Protein AF-A0A838KB12-F1 (afdb_monomer)

Sequence (122 aa):
VPTGEAAPARRLAVAGVALDLAAEHQLEHRLGMLAEPYQQDRPGRFLRAARVLNLAGALGAVVGGRSRAVSALSGTALLGASLLTRFAVFQAGLASAKDPKYTVVPQRERLNARGEPAAPAA

Foldseek 3Di:
DQLVPCVVVLVVLLVVLVVLVVVLVCLVPPCVVLCVLCCDDQNVVLQVQLNVLSVQLSVLSVVVSNPPVSPVSSVVSNVSSVVSNVVSVVRSVVVLVVDCCNPPVVVVVVCVVVVNPPDDDD

Radius of gyration: 20.04 Å; Cα contacts (8 Å, |Δi|>4): 105; chains: 1; bounding box: 48×22×59 Å

Secondary structure (DSSP, 8-state):
--TTT-HHHHHHHHHHHHHHHHHHHHHHHHSGGGGHHHHSHHHHHHHHHHHHHHHHHHHHHHHTTT-HHHHHHHHHHHHHHHHHHHHHHHHHHHHHHH-THHHHHHHHHHHHHTT-PPPPP-

Structure (mmCIF, N/CA/C/O backbone):
data_AF-A0A838KB12-F1
#
_entry.id   AF-A0A838KB12-F1
#
loop_
_atom_site.group_PDB
_atom_site.id
_atom_site.type_symbol
_atom_site.label_atom_id
_atom_site.label_alt_id
_atom_site.label_comp_id
_atom_site.label_asym_id
_atom_site.label_entity_id
_atom_site.label_seq_id
_atom_site.pdbx_PDB_ins_code
_atom_site.Cartn_x
_atom_site.Cartn_y
_atom_site.Cartn_z
_atom_site.occupancy
_atom_site.B_iso_or_equiv
_atom_site.auth_seq_id
_atom_site.auth_comp_id
_atom_site.auth_asym_id
_atom_site.auth_atom_id
_atom_site.pdbx_PDB_model_num
ATOM 1 N N . VAL A 1 1 ? -9.280 5.256 22.508 1.00 62.75 1 VAL A N 1
ATOM 2 C CA . VAL A 1 1 ? -10.610 5.849 22.252 1.00 62.75 1 VAL A CA 1
ATOM 3 C C . VAL A 1 1 ? -11.662 4.941 22.865 1.00 62.75 1 VAL A C 1
ATOM 5 O O . VAL A 1 1 ? -11.512 3.725 22.722 1.00 62.75 1 VAL A O 1
ATOM 8 N N . PRO A 1 2 ? -12.663 5.479 23.576 1.00 76.81 2 PRO A N 1
ATOM 9 C CA . PRO A 1 2 ? -13.843 4.714 23.967 1.00 76.81 2 PRO A CA 1
ATOM 10 C C . PRO A 1 2 ? -14.461 4.025 22.741 1.00 76.81 2 PRO A C 1
ATOM 12 O O . PRO A 1 2 ? -14.551 4.607 21.663 1.00 76.81 2 PRO A O 1
ATOM 15 N N . THR A 1 3 ? -14.868 2.765 22.870 1.00 75.69 3 THR A N 1
ATOM 16 C CA . THR A 1 3 ? -15.343 1.941 21.740 1.00 75.69 3 THR A CA 1
ATOM 17 C C . THR A 1 3 ? -16.559 2.538 21.015 1.00 75.69 3 THR A C 1
ATOM 19 O O . THR A 1 3 ? -16.678 2.404 19.790 1.00 75.69 3 THR A O 1
ATOM 22 N N . GLY A 1 4 ? -17.411 3.258 21.754 1.00 77.69 4 GLY A N 1
ATOM 23 C CA . GLY A 1 4 ? -18.572 3.985 21.228 1.00 77.69 4 GLY A CA 1
ATOM 24 C C . GLY A 1 4 ? -18.219 5.173 20.326 1.00 77.69 4 GLY A C 1
ATOM 25 O O . GLY A 1 4 ? -18.925 5.427 19.356 1.00 77.69 4 GLY A O 1
ATOM 26 N N . GLU A 1 5 ? -17.086 5.835 20.561 1.00 84.94 5 GLU A N 1
ATOM 27 C CA . GLU A 1 5 ? -16.652 7.023 19.807 1.00 84.94 5 GLU A CA 1
ATOM 28 C C . GLU A 1 5 ? -15.739 6.682 18.619 1.00 84.94 5 GLU A C 1
ATOM 30 O O . GLU A 1 5 ? -15.434 7.530 17.787 1.00 84.94 5 GLU A O 1
ATOM 35 N N . ALA A 1 6 ? -15.315 5.423 18.480 1.00 86.38 6 ALA A N 1
ATOM 36 C CA . ALA A 1 6 ? -14.372 5.003 17.442 1.00 86.38 6 ALA A CA 1
ATOM 37 C C . ALA A 1 6 ? -14.992 4.857 16.031 1.00 86.38 6 ALA A C 1
ATOM 39 O O . ALA A 1 6 ? -14.316 4.409 15.104 1.00 86.38 6 ALA A O 1
ATOM 40 N N . ALA A 1 7 ? -16.266 5.218 15.833 1.00 88.94 7 ALA A N 1
ATOM 41 C CA . ALA A 1 7 ? -16.947 5.076 14.543 1.00 88.94 7 ALA A CA 1
ATOM 42 C C . ALA A 1 7 ? -16.264 5.830 13.379 1.00 88.94 7 ALA A C 1
ATOM 44 O O . ALA A 1 7 ? -16.101 5.215 12.321 1.00 88.94 7 ALA A O 1
ATOM 45 N N . PRO A 1 8 ? -15.806 7.091 13.532 1.00 92.00 8 PRO A N 1
ATOM 46 C CA . PRO A 1 8 ? -15.082 7.790 12.469 1.00 92.00 8 PRO A CA 1
ATOM 47 C C . PRO A 1 8 ? -13.763 7.098 12.110 1.00 92.00 8 PRO A C 1
ATOM 49 O O . PRO A 1 8 ? -13.465 6.918 10.933 1.00 92.00 8 PRO A O 1
ATOM 52 N N . ALA A 1 9 ? -13.019 6.623 13.114 1.00 90.56 9 ALA A N 1
ATOM 53 C CA . ALA A 1 9 ? -11.766 5.901 12.902 1.00 90.56 9 ALA A CA 1
ATOM 54 C C . ALA A 1 9 ? -11.980 4.592 12.123 1.00 90.56 9 ALA A C 1
ATOM 56 O O . ALA A 1 9 ? -11.215 4.290 11.213 1.00 90.56 9 ALA A O 1
ATOM 57 N N . ARG A 1 10 ? -13.057 3.846 12.414 1.00 91.50 10 ARG A N 1
ATOM 58 C CA . ARG A 1 10 ? -13.418 2.634 11.655 1.00 91.50 10 ARG A CA 1
ATOM 59 C C . ARG A 1 10 ? -13.742 2.940 10.193 1.00 91.50 10 ARG A C 1
ATOM 61 O O . ARG A 1 10 ? -13.292 2.222 9.308 1.00 91.50 10 ARG A O 1
ATOM 68 N N . ARG A 1 11 ? -14.501 4.011 9.933 1.00 94.12 11 ARG A N 1
ATOM 69 C CA . ARG A 1 11 ? -14.827 4.439 8.560 1.00 94.12 11 ARG A CA 1
ATOM 70 C C . ARG A 1 11 ? -13.573 4.842 7.791 1.00 94.12 11 ARG A C 1
ATOM 72 O O . ARG A 1 11 ? -13.409 4.415 6.655 1.00 94.12 11 ARG A O 1
ATOM 79 N N . LEU A 1 12 ? -12.681 5.604 8.425 1.00 94.69 12 LEU A N 1
ATOM 80 C CA . LEU A 1 12 ? -11.397 5.986 7.837 1.00 94.69 12 LEU A CA 1
ATOM 81 C C . LEU A 1 12 ? -10.512 4.773 7.551 1.00 94.69 12 LEU A C 1
ATOM 83 O O . LEU A 1 12 ? -9.909 4.718 6.487 1.00 94.69 12 LEU A O 1
ATOM 87 N N . ALA A 1 13 ? -10.470 3.787 8.450 1.00 94.50 13 ALA A N 1
ATOM 88 C CA . ALA A 1 13 ? -9.731 2.549 8.222 1.00 94.50 13 ALA A CA 1
ATOM 89 C C . ALA A 1 13 ? -10.238 1.802 6.978 1.00 94.50 13 ALA A C 1
ATOM 91 O O . ALA A 1 13 ? -9.445 1.433 6.117 1.00 94.50 13 ALA A O 1
ATOM 92 N N . VAL A 1 14 ? -11.557 1.629 6.846 1.00 96.12 14 VAL A N 1
ATOM 93 C CA . VAL A 1 14 ? -12.158 0.968 5.675 1.00 96.12 14 VAL A CA 1
ATOM 94 C C . VAL A 1 14 ? -11.907 1.769 4.395 1.00 96.12 14 VAL A C 1
ATOM 96 O O . VAL A 1 14 ? -11.516 1.190 3.385 1.00 96.12 14 VAL A O 1
ATOM 99 N N . ALA A 1 15 ? -12.084 3.093 4.436 1.00 97.69 15 ALA A N 1
ATOM 100 C CA . ALA A 1 15 ? -11.820 3.962 3.291 1.00 97.69 15 ALA A CA 1
ATOM 1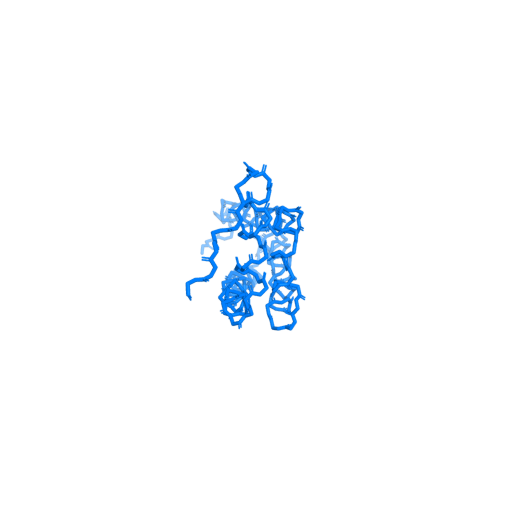01 C C . ALA A 1 15 ? -10.343 3.918 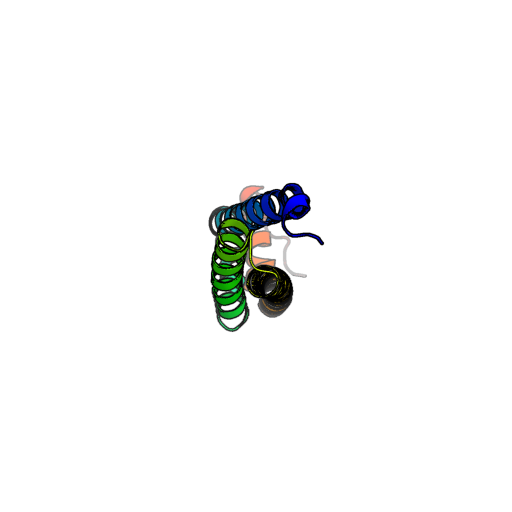2.865 1.00 97.69 15 ALA A C 1
ATOM 103 O O . ALA A 1 15 ? -10.054 3.804 1.679 1.00 97.69 15 ALA A O 1
ATOM 104 N N . GLY A 1 16 ? -9.414 3.949 3.823 1.00 96.38 16 GLY A N 1
ATOM 105 C CA . GLY A 1 16 ? -7.979 3.837 3.566 1.00 96.38 16 GLY A CA 1
ATOM 106 C C . GLY A 1 16 ? -7.608 2.508 2.913 1.00 96.38 16 GLY A C 1
ATOM 107 O O . GLY A 1 16 ? -6.904 2.497 1.911 1.00 96.38 16 GLY A O 1
ATOM 108 N N . VAL A 1 17 ? -8.155 1.392 3.404 1.00 97.56 17 VAL A N 1
ATOM 109 C CA . VAL A 1 17 ? -7.925 0.075 2.789 1.00 97.56 17 VAL A CA 1
ATOM 110 C C . VAL A 1 17 ? -8.510 -0.002 1.380 1.00 97.56 17 VAL A C 1
ATOM 112 O O . VAL A 1 17 ? -7.869 -0.552 0.487 1.00 97.56 17 VAL A O 1
ATOM 115 N N . ALA A 1 18 ? -9.690 0.577 1.144 1.00 97.81 18 ALA A N 1
ATOM 116 C CA . ALA A 1 18 ? -10.254 0.658 -0.202 1.00 97.81 18 ALA A CA 1
ATOM 117 C C . ALA A 1 18 ? -9.353 1.466 -1.153 1.00 97.81 18 ALA A C 1
ATOM 119 O O . ALA A 1 18 ? -9.146 1.051 -2.293 1.00 97.81 18 ALA A O 1
ATOM 120 N N . LEU A 1 19 ? -8.783 2.581 -0.681 1.00 97.25 19 LEU A N 1
ATOM 121 C CA . LEU A 1 19 ? -7.828 3.385 -1.448 1.00 97.25 19 LEU A CA 1
ATOM 122 C C . LEU A 1 19 ? -6.541 2.614 -1.753 1.00 97.25 19 LEU A C 1
ATOM 124 O O . LEU A 1 19 ? -6.088 2.648 -2.894 1.00 97.25 19 LEU A O 1
ATOM 128 N N . ASP A 1 20 ? -5.987 1.889 -0.781 1.00 95.44 20 ASP A N 1
ATOM 129 C CA . ASP A 1 20 ? -4.780 1.080 -0.985 1.00 95.44 20 ASP A CA 1
ATOM 130 C C . ASP A 1 20 ? -5.005 -0.011 -2.045 1.00 95.44 20 ASP A C 1
ATOM 132 O O . ASP A 1 20 ? -4.187 -0.170 -2.950 1.00 95.44 20 ASP A O 1
ATOM 136 N N . LEU A 1 21 ? -6.137 -0.723 -1.991 1.00 94.75 21 LEU A N 1
ATOM 137 C CA . LEU A 1 21 ? -6.476 -1.754 -2.981 1.00 94.75 21 LEU A CA 1
ATOM 138 C C . LEU A 1 21 ? -6.713 -1.159 -4.375 1.00 94.75 21 LEU A C 1
ATOM 140 O O . LEU A 1 21 ? -6.279 -1.733 -5.374 1.00 94.75 21 LEU A O 1
ATOM 144 N N . ALA A 1 22 ? -7.378 -0.003 -4.452 1.00 96.12 22 ALA A N 1
ATOM 145 C CA . ALA A 1 22 ? -7.586 0.700 -5.714 1.00 96.12 22 ALA A CA 1
ATOM 146 C C . ALA A 1 22 ? -6.258 1.179 -6.320 1.00 96.12 22 ALA A C 1
ATOM 148 O O . ALA A 1 22 ? -6.050 1.043 -7.526 1.00 96.12 22 ALA A O 1
ATOM 149 N N . ALA A 1 23 ? -5.347 1.697 -5.492 1.00 93.25 23 ALA A N 1
ATOM 150 C CA . ALA A 1 23 ? -4.018 2.121 -5.918 1.00 93.25 23 ALA A CA 1
ATOM 151 C C . ALA A 1 23 ? -3.178 0.936 -6.414 1.00 93.25 23 ALA A C 1
ATOM 153 O O . ALA A 1 23 ? -2.548 1.035 -7.464 1.00 93.25 23 ALA A O 1
ATOM 154 N N . GLU A 1 24 ? -3.206 -0.198 -5.710 1.00 90.56 24 GLU A N 1
ATOM 155 C CA . GLU A 1 24 ? -2.494 -1.413 -6.116 1.00 90.56 24 GLU A CA 1
ATOM 156 C C . GLU A 1 24 ? -3.028 -1.956 -7.451 1.00 90.56 24 GLU A C 1
ATOM 158 O O . GLU A 1 24 ? -2.254 -2.225 -8.368 1.00 90.56 24 GLU A O 1
ATOM 163 N N . HIS A 1 25 ? -4.353 -2.013 -7.612 1.00 90.75 25 HIS A N 1
ATOM 164 C CA . HIS A 1 25 ? -4.981 -2.414 -8.871 1.00 90.75 25 HIS A CA 1
ATOM 165 C C . HIS A 1 25 ? -4.618 -1.464 -10.023 1.00 90.75 25 HIS A C 1
ATOM 167 O O . HIS A 1 25 ? -4.275 -1.904 -11.121 1.00 90.75 25 HIS A O 1
ATOM 173 N N . GLN A 1 26 ? -4.650 -0.151 -9.780 1.00 91.81 26 GLN A N 1
ATOM 174 C CA . GLN A 1 26 ? -4.263 0.841 -10.779 1.00 91.81 26 GLN A CA 1
ATOM 175 C C . GLN A 1 26 ? -2.785 0.701 -11.169 1.00 91.81 26 GLN A C 1
ATOM 177 O O . GLN A 1 26 ? -2.454 0.838 -12.347 1.00 91.81 26 GLN A O 1
ATOM 182 N N . LEU A 1 27 ? -1.912 0.413 -10.202 1.00 88.88 27 LEU A N 1
ATOM 183 C CA . LEU A 1 27 ? -0.485 0.197 -10.419 1.00 88.88 27 LEU A CA 1
ATOM 184 C C . LEU A 1 27 ? -0.241 -1.015 -11.327 1.00 88.88 27 LEU A C 1
ATOM 186 O O . LEU A 1 27 ? 0.495 -0.893 -12.306 1.00 88.88 27 LEU A O 1
ATOM 190 N N . GLU A 1 28 ? -0.914 -2.139 -11.062 1.00 85.56 28 GLU A N 1
ATOM 191 C CA . GLU A 1 28 ? -0.839 -3.356 -11.886 1.00 85.56 28 GLU A CA 1
ATOM 192 C C . GLU A 1 28 ? -1.269 -3.103 -13.345 1.00 85.56 28 GLU A C 1
ATOM 194 O O . GLU A 1 28 ? -0.640 -3.619 -14.267 1.00 85.56 28 GLU A O 1
ATOM 199 N N . HIS A 1 29 ? -2.295 -2.273 -13.575 1.00 87.44 29 HIS A N 1
ATOM 200 C CA . HIS A 1 29 ? -2.858 -2.056 -14.916 1.00 87.44 29 HIS A CA 1
ATOM 201 C C . HIS A 1 29 ? -2.180 -0.930 -15.704 1.00 87.44 29 HIS A C 1
ATOM 203 O O . HIS A 1 29 ? -2.146 -0.978 -16.932 1.00 87.44 29 HIS A O 1
ATOM 209 N N . ARG A 1 30 ? -1.670 0.113 -15.035 1.00 88.06 30 ARG A N 1
ATOM 210 C CA . ARG A 1 30 ? -1.136 1.307 -15.718 1.00 88.06 30 ARG A CA 1
ATOM 211 C C . ARG A 1 30 ? 0.364 1.286 -15.949 1.00 88.06 30 ARG A C 1
ATOM 213 O O . ARG A 1 30 ? 0.823 1.964 -16.862 1.00 88.06 30 ARG A O 1
ATOM 220 N N . LEU A 1 31 ? 1.130 0.573 -15.127 1.00 83.94 31 LEU A N 1
ATOM 221 C CA . LEU A 1 31 ? 2.589 0.621 -15.222 1.00 83.94 31 LEU A CA 1
ATOM 222 C C . LEU A 1 31 ? 3.167 -0.309 -16.297 1.00 83.94 31 LEU A C 1
ATOM 224 O O . LEU A 1 31 ? 4.327 -0.132 -16.669 1.00 83.94 31 LEU A O 1
ATOM 228 N N . GLY A 1 32 ? 2.395 -1.263 -16.827 1.00 85.88 32 GLY A N 1
ATOM 229 C CA . GLY A 1 32 ? 2.889 -2.210 -17.831 1.00 85.88 32 GLY A CA 1
ATOM 230 C C . GLY A 1 32 ? 4.182 -2.887 -17.359 1.00 85.88 32 GLY A C 1
ATOM 231 O O . GLY A 1 32 ? 4.246 -3.395 -16.243 1.00 85.88 32 GLY A O 1
ATOM 232 N N . MET A 1 33 ? 5.246 -2.822 -18.164 1.00 85.94 33 MET A N 1
ATOM 233 C CA . MET A 1 33 ? 6.568 -3.358 -17.799 1.00 85.94 33 MET A CA 1
ATOM 234 C C . MET A 1 33 ? 7.141 -2.749 -16.501 1.00 85.94 33 MET A C 1
ATOM 236 O O . MET A 1 33 ? 7.843 -3.430 -15.762 1.00 85.94 33 MET A O 1
ATOM 240 N N . LEU A 1 34 ? 6.796 -1.504 -16.156 1.00 88.00 34 LEU A N 1
ATOM 241 C CA . LEU A 1 34 ? 7.261 -0.856 -14.922 1.00 88.00 34 LEU A CA 1
ATOM 242 C C . LEU A 1 34 ? 6.602 -1.423 -13.650 1.00 88.00 34 LEU A C 1
ATOM 244 O O . LEU A 1 34 ? 7.036 -1.086 -12.550 1.00 88.00 34 LEU A O 1
ATOM 248 N N . ALA A 1 35 ? 5.568 -2.267 -13.772 1.00 90.12 35 ALA A N 1
ATOM 249 C CA . ALA A 1 35 ? 4.999 -2.994 -12.635 1.00 90.12 35 ALA A CA 1
ATOM 250 C C . ALA A 1 35 ? 5.847 -4.211 -12.231 1.00 90.12 35 ALA A C 1
ATOM 252 O O . ALA A 1 35 ? 5.731 -4.673 -11.098 1.00 90.12 35 ALA A O 1
ATOM 253 N N . GLU A 1 36 ? 6.705 -4.726 -13.117 1.00 91.44 36 GLU A N 1
ATOM 254 C CA . GLU A 1 36 ? 7.495 -5.942 -12.883 1.00 91.44 36 GLU A CA 1
ATOM 255 C C . GLU A 1 36 ? 8.308 -5.894 -11.564 1.00 91.44 36 GLU A C 1
ATOM 257 O O . GLU A 1 36 ? 8.186 -6.829 -10.762 1.00 91.44 36 GLU A O 1
ATOM 262 N N . PRO A 1 37 ? 9.005 -4.786 -11.222 1.00 92.62 37 PRO A N 1
ATOM 263 C CA . PRO A 1 37 ? 9.732 -4.657 -9.955 1.00 92.62 37 PRO A CA 1
ATOM 264 C C . PRO A 1 37 ? 8.844 -4.721 -8.707 1.00 92.62 37 PRO A C 1
ATOM 266 O O . PRO A 1 37 ? 9.326 -5.057 -7.629 1.00 92.62 37 PRO A O 1
ATOM 269 N N . TYR A 1 38 ? 7.551 -4.410 -8.825 1.00 91.69 38 TYR A N 1
ATOM 270 C CA . TYR A 1 38 ? 6.594 -4.494 -7.718 1.00 91.69 38 TYR A CA 1
ATOM 271 C C . TYR A 1 38 ? 6.069 -5.916 -7.498 1.00 91.69 38 TYR A C 1
ATOM 273 O O . TYR A 1 38 ? 5.588 -6.226 -6.412 1.00 91.69 38 TYR A O 1
ATOM 281 N N . GLN A 1 39 ? 6.165 -6.794 -8.497 1.00 90.44 39 GLN A N 1
ATOM 282 C CA . GLN A 1 39 ? 5.608 -8.149 -8.442 1.00 90.44 39 GLN A CA 1
ATOM 283 C C . GLN A 1 39 ? 6.645 -9.197 -8.017 1.00 90.44 39 GLN A C 1
ATOM 285 O O . GLN A 1 39 ? 6.290 -10.241 -7.452 1.00 90.44 39 GLN A O 1
ATOM 290 N N . GLN A 1 40 ? 7.925 -8.909 -8.248 1.00 88.81 40 GLN A N 1
ATOM 291 C CA . GLN A 1 40 ? 9.030 -9.837 -8.032 1.00 88.81 40 GLN A CA 1
ATOM 292 C C . GLN A 1 40 ? 9.653 -9.714 -6.633 1.00 88.81 40 GLN A C 1
ATOM 294 O O . GLN A 1 40 ? 9.454 -8.740 -5.903 1.00 88.81 40 GLN A O 1
ATOM 299 N N . ASP A 1 41 ? 10.385 -10.761 -6.247 1.00 92.06 41 ASP A N 1
ATOM 300 C CA . ASP A 1 41 ? 11.255 -10.822 -5.070 1.00 92.06 41 ASP A CA 1
ATOM 301 C C . ASP A 1 41 ? 10.655 -10.268 -3.765 1.00 92.06 41 ASP A C 1
ATOM 303 O O . ASP A 1 41 ? 9.618 -10.728 -3.274 1.00 92.06 41 ASP A O 1
ATOM 307 N N . ARG A 1 42 ? 11.366 -9.328 -3.131 1.00 93.94 42 ARG A N 1
ATOM 308 C CA . ARG A 1 42 ? 11.007 -8.729 -1.843 1.00 93.94 42 ARG A CA 1
ATOM 309 C C . ARG A 1 42 ? 9.846 -7.739 -1.971 1.00 93.94 42 ARG A C 1
ATOM 311 O O . ARG A 1 42 ? 8.937 -7.863 -1.149 1.00 93.94 42 ARG A O 1
ATOM 318 N N . PRO A 1 43 ? 9.816 -6.816 -2.957 1.00 94.00 43 PRO A N 1
ATOM 319 C CA . PRO A 1 43 ? 8.682 -5.908 -3.136 1.00 94.00 43 PRO A CA 1
ATOM 320 C C . PRO A 1 43 ? 7.343 -6.642 -3.232 1.00 94.00 43 PRO A C 1
ATOM 322 O O . PRO A 1 43 ? 6.426 -6.340 -2.469 1.00 94.00 43 PRO A O 1
ATOM 325 N N . GLY A 1 44 ? 7.264 -7.683 -4.068 1.00 94.12 44 GLY A N 1
ATOM 326 C CA . GLY A 1 44 ? 6.029 -8.444 -4.253 1.00 94.12 44 GLY A CA 1
ATOM 327 C C . GLY A 1 44 ? 5.591 -9.212 -3.007 1.00 94.12 44 GLY A C 1
ATOM 328 O O . GLY A 1 44 ? 4.393 -9.352 -2.755 1.00 94.12 44 GLY A O 1
ATOM 329 N N . ARG A 1 45 ? 6.537 -9.698 -2.191 1.00 97.31 45 ARG A N 1
ATOM 330 C CA . ARG A 1 45 ? 6.226 -10.328 -0.894 1.00 97.31 45 ARG A CA 1
ATOM 331 C C . ARG A 1 45 ? 5.699 -9.307 0.114 1.00 97.31 45 ARG A C 1
ATOM 333 O O . ARG A 1 45 ? 4.749 -9.610 0.833 1.00 97.31 45 ARG A O 1
ATOM 340 N N . PHE A 1 46 ? 6.283 -8.111 0.153 1.00 97.38 46 PHE A N 1
ATOM 341 C CA . PHE A 1 46 ? 5.832 -7.033 1.030 1.00 97.38 46 PHE A CA 1
ATOM 342 C C . PHE A 1 46 ? 4.440 -6.525 0.654 1.00 97.38 46 PHE A C 1
ATOM 344 O O . PHE A 1 46 ? 3.610 -6.414 1.551 1.00 97.38 46 PHE A O 1
ATOM 351 N N . LEU A 1 47 ? 4.143 -6.309 -0.634 1.00 96.31 47 LEU A N 1
ATOM 352 C CA . LEU A 1 47 ? 2.796 -5.917 -1.075 1.00 96.31 47 LEU A CA 1
ATOM 353 C C . LEU A 1 47 ? 1.750 -6.984 -0.748 1.00 96.31 47 LEU A C 1
ATOM 355 O O . LEU A 1 47 ? 0.714 -6.668 -0.171 1.00 96.31 47 LEU A O 1
ATOM 359 N N . ARG A 1 48 ? 2.045 -8.266 -1.002 1.00 96.62 48 ARG A N 1
ATOM 360 C CA . ARG A 1 48 ? 1.136 -9.367 -0.639 1.00 96.62 48 ARG A CA 1
ATOM 361 C C . ARG A 1 48 ? 0.854 -9.420 0.863 1.00 96.62 48 ARG A C 1
ATOM 363 O O . ARG A 1 48 ? -0.300 -9.552 1.265 1.00 96.62 48 ARG A O 1
ATOM 370 N N . ALA A 1 49 ? 1.886 -9.291 1.696 1.00 98.00 49 ALA A N 1
ATOM 371 C CA . ALA A 1 49 ? 1.722 -9.249 3.148 1.00 98.00 49 ALA A CA 1
ATOM 372 C C . ALA A 1 49 ? 0.954 -7.994 3.609 1.00 98.00 49 ALA A C 1
ATOM 374 O O . ALA A 1 49 ? 0.080 -8.100 4.469 1.00 98.00 49 ALA A O 1
ATOM 375 N N . ALA A 1 50 ? 1.217 -6.832 3.002 1.00 97.56 50 ALA A N 1
ATOM 376 C CA . ALA A 1 50 ? 0.477 -5.601 3.261 1.00 97.56 50 ALA A CA 1
ATOM 377 C C . ALA A 1 50 ? -1.008 -5.749 2.909 1.00 97.56 50 ALA A C 1
ATOM 379 O O . ALA A 1 50 ? -1.854 -5.401 3.726 1.00 97.56 50 ALA A O 1
ATOM 380 N N . ARG A 1 51 ? -1.336 -6.342 1.753 1.00 97.56 51 ARG A N 1
ATOM 381 C CA . ARG A 1 51 ? -2.713 -6.618 1.315 1.00 97.56 51 ARG A CA 1
ATOM 382 C C . ARG A 1 51 ? -3.458 -7.490 2.329 1.00 97.56 51 ARG A C 1
ATOM 384 O O . ARG A 1 51 ? -4.575 -7.156 2.718 1.00 97.56 51 ARG A O 1
ATOM 391 N N . VAL A 1 52 ? -2.828 -8.563 2.817 1.00 98.25 52 VAL A N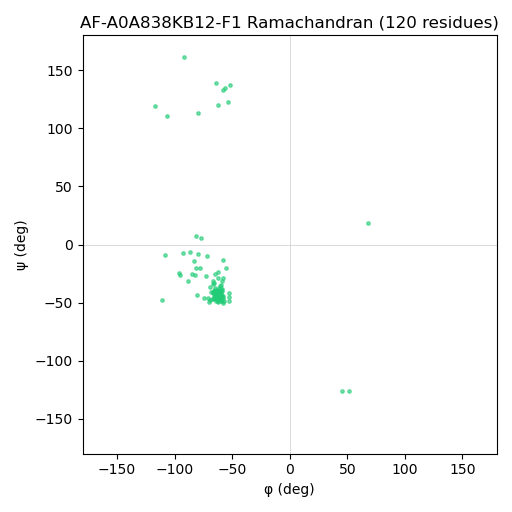 1
ATOM 392 C CA . VAL A 1 52 ? -3.407 -9.429 3.862 1.00 98.25 52 VAL A CA 1
ATOM 393 C C . VAL A 1 52 ? -3.640 -8.655 5.162 1.00 98.25 52 VAL A C 1
ATOM 395 O O . VAL A 1 52 ? -4.729 -8.733 5.728 1.00 98.25 52 VAL A O 1
ATOM 398 N N . LEU A 1 53 ? -2.652 -7.881 5.624 1.00 98.00 53 LEU A N 1
ATOM 399 C CA . LEU A 1 53 ? -2.775 -7.078 6.844 1.00 98.00 53 LEU A CA 1
ATOM 400 C C . LEU A 1 53 ? -3.835 -5.977 6.725 1.00 98.00 53 LEU A C 1
ATOM 402 O O . LEU A 1 53 ? -4.560 -5.742 7.688 1.00 98.00 53 LEU A O 1
ATOM 406 N N . ASN A 1 54 ? -3.966 -5.341 5.562 1.00 97.81 54 ASN A N 1
ATOM 407 C CA . ASN A 1 54 ? -4.990 -4.335 5.298 1.00 97.81 54 ASN A CA 1
ATOM 408 C C . ASN A 1 54 ? -6.392 -4.943 5.366 1.00 97.81 54 ASN A C 1
ATOM 410 O O . ASN A 1 54 ? -7.252 -4.428 6.078 1.00 97.81 54 ASN A O 1
ATOM 414 N N . LEU A 1 55 ? -6.617 -6.076 4.696 1.00 97.44 55 LEU A N 1
ATOM 415 C CA . LEU A 1 55 ? -7.904 -6.773 4.735 1.00 97.44 55 LEU A CA 1
ATOM 416 C C . LEU A 1 55 ? -8.244 -7.265 6.150 1.00 97.44 55 LEU A C 1
ATOM 418 O O . LEU A 1 55 ? -9.354 -7.034 6.632 1.00 97.44 55 LEU A O 1
ATOM 422 N N . ALA A 1 56 ? -7.285 -7.883 6.847 1.00 96.88 56 ALA A N 1
ATOM 4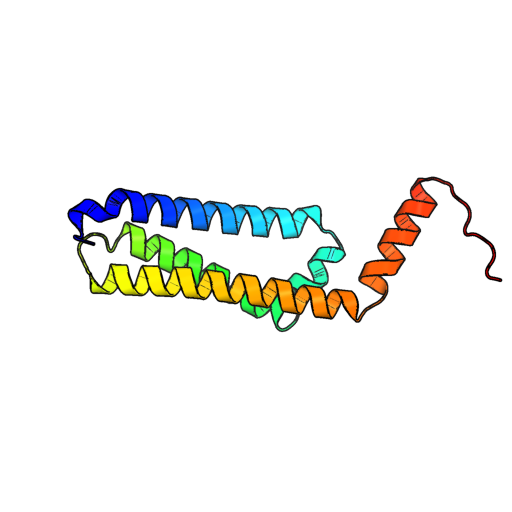23 C CA . ALA A 1 56 ? -7.464 -8.342 8.224 1.00 96.88 56 ALA A CA 1
ATOM 424 C C . ALA A 1 56 ? -7.707 -7.173 9.194 1.00 96.88 56 ALA A C 1
ATOM 426 O O . ALA A 1 56 ? -8.589 -7.238 10.052 1.00 96.88 56 ALA A O 1
ATOM 427 N N . GLY A 1 57 ? -6.957 -6.082 9.031 1.00 95.81 57 GLY A N 1
ATOM 428 C CA . GLY A 1 57 ? -7.087 -4.852 9.798 1.00 95.81 57 GLY A CA 1
ATOM 429 C C . GLY A 1 57 ? -8.445 -4.188 9.594 1.00 95.81 57 GLY A C 1
ATOM 430 O O . GLY A 1 57 ? -9.106 -3.866 10.581 1.00 95.81 57 GLY A O 1
ATOM 431 N N . ALA A 1 58 ? -8.910 -4.047 8.350 1.00 95.88 58 ALA A N 1
ATOM 432 C CA . ALA A 1 58 ? -10.233 -3.507 8.034 1.00 95.88 58 ALA A CA 1
ATOM 433 C C . ALA A 1 58 ? -11.360 -4.381 8.591 1.00 95.88 58 ALA A C 1
ATOM 435 O O . ALA A 1 58 ? -12.276 -3.861 9.230 1.00 95.88 58 ALA A O 1
ATOM 436 N N . LEU A 1 59 ? -11.276 -5.704 8.418 1.00 95.56 59 LEU A N 1
ATOM 437 C CA . LEU A 1 59 ? -12.251 -6.631 8.987 1.00 95.56 59 LEU A CA 1
ATOM 438 C C . LEU A 1 59 ? -12.301 -6.491 10.512 1.00 95.56 59 LEU A C 1
ATOM 440 O O . LEU A 1 59 ? -13.376 -6.298 11.078 1.00 95.56 59 LEU A O 1
ATOM 444 N N . GLY A 1 60 ? -11.135 -6.494 11.166 1.00 93.00 60 GLY A N 1
ATOM 445 C CA . GLY A 1 60 ? -10.998 -6.275 12.604 1.00 93.00 60 GLY A CA 1
ATOM 446 C C . GLY A 1 60 ? -11.538 -4.920 13.065 1.00 93.00 60 GLY A C 1
ATOM 447 O O . GLY A 1 60 ? -12.135 -4.840 14.137 1.00 93.00 60 GLY A O 1
ATOM 448 N N . ALA A 1 61 ? -11.407 -3.869 12.252 1.00 91.50 61 ALA A N 1
ATOM 449 C CA . ALA A 1 61 ? -11.962 -2.555 12.556 1.00 91.50 61 ALA A CA 1
ATOM 450 C C . ALA A 1 61 ? -13.495 -2.597 12.551 1.00 91.50 61 ALA A C 1
ATOM 452 O O . ALA A 1 61 ? -14.120 -2.030 13.444 1.00 91.50 61 ALA A O 1
ATOM 453 N N . VAL A 1 62 ? -14.104 -3.290 11.584 1.00 91.19 62 VAL A N 1
ATOM 454 C CA . VAL A 1 62 ? -15.565 -3.403 11.450 1.00 91.19 62 VAL A CA 1
ATOM 455 C C . VAL A 1 62 ? -16.165 -4.270 12.560 1.00 91.19 62 VAL A C 1
ATOM 457 O O . VAL A 1 62 ? -17.101 -3.834 13.231 1.00 91.19 62 VAL A O 1
ATOM 460 N N . VAL A 1 63 ? -15.617 -5.466 12.799 1.00 89.94 63 VAL A N 1
ATOM 461 C CA . VAL A 1 63 ? -16.193 -6.431 13.760 1.00 89.94 63 VAL A CA 1
ATOM 462 C C . VAL A 1 63 ? -15.752 -6.177 15.206 1.00 89.94 63 VAL A C 1
ATOM 464 O O . VAL A 1 63 ? -16.459 -6.514 16.153 1.00 89.94 63 VAL A O 1
ATOM 467 N N . GLY A 1 64 ? -14.596 -5.539 15.405 1.00 82.56 64 GLY A N 1
ATOM 468 C CA . GLY A 1 64 ? -13.960 -5.333 16.709 1.00 82.56 64 GLY A CA 1
ATOM 469 C C . GLY A 1 64 ? -14.497 -4.165 17.529 1.00 82.56 64 GLY A C 1
ATOM 470 O O . GLY A 1 64 ? -13.932 -3.856 18.578 1.00 82.56 64 GLY A O 1
ATOM 471 N N . GLY A 1 65 ? -15.585 -3.520 17.095 1.00 77.25 65 GLY A N 1
ATOM 472 C CA . GLY A 1 65 ? -16.093 -2.269 17.668 1.00 77.25 65 GLY A CA 1
ATOM 473 C C . GLY A 1 65 ? -16.436 -2.305 19.161 1.00 77.25 65 GLY A C 1
ATOM 474 O O . GLY A 1 65 ? -16.597 -1.243 19.747 1.00 77.25 65 GLY A O 1
ATOM 475 N N . ARG A 1 66 ? -16.523 -3.485 19.789 1.00 81.81 66 ARG A N 1
ATOM 476 C CA . ARG A 1 66 ? -16.798 -3.662 21.229 1.00 81.81 66 ARG A CA 1
ATOM 477 C C . ARG A 1 66 ? -15.585 -4.126 22.045 1.00 81.81 66 ARG A C 1
ATOM 479 O O . ARG A 1 66 ? -15.656 -4.114 23.268 1.00 81.81 66 ARG A O 1
ATOM 486 N N . SER A 1 67 ? -14.479 -4.507 21.401 1.00 89.00 67 SER A N 1
ATOM 487 C CA . SER A 1 67 ? -13.274 -5.016 22.066 1.00 89.00 67 SER A CA 1
ATOM 488 C C . SER A 1 67 ? -12.083 -4.096 21.829 1.00 89.00 67 SER A C 1
ATOM 490 O O . SER A 1 67 ? -11.623 -3.908 20.699 1.00 89.00 67 SER A O 1
ATOM 492 N N . ARG A 1 68 ? -11.535 -3.557 22.923 1.00 88.19 68 ARG A N 1
ATOM 493 C CA . ARG A 1 68 ? -10.330 -2.719 22.879 1.00 88.19 68 ARG A CA 1
ATOM 494 C C . ARG A 1 68 ? -9.124 -3.488 22.335 1.00 88.19 68 ARG A C 1
ATOM 496 O O . ARG A 1 68 ? -8.345 -2.912 21.585 1.00 88.19 68 ARG A O 1
ATOM 503 N N . ALA A 1 69 ? -8.999 -4.772 22.672 1.00 91.75 69 ALA A N 1
ATOM 504 C CA . ALA A 1 69 ? -7.910 -5.621 22.194 1.00 91.75 69 ALA A CA 1
ATOM 505 C C . ALA A 1 69 ? -7.996 -5.844 20.676 1.00 91.75 69 ALA A C 1
ATOM 507 O O . ALA A 1 69 ? -7.013 -5.631 19.972 1.00 91.75 69 ALA A O 1
ATOM 508 N N . VAL A 1 70 ? -9.185 -6.175 20.155 1.00 91.31 70 VAL A N 1
ATOM 509 C CA . VAL A 1 70 ? -9.391 -6.352 18.704 1.00 91.31 70 VAL A CA 1
ATOM 510 C C . VAL A 1 70 ? -9.162 -5.038 17.955 1.00 91.31 70 VAL A C 1
ATOM 512 O O . VAL A 1 70 ? -8.496 -5.034 16.924 1.00 91.31 70 VAL A O 1
ATOM 515 N N . SER A 1 71 ? -9.637 -3.913 18.499 1.00 90.81 71 SER A N 1
ATOM 516 C CA . SER A 1 71 ? -9.395 -2.587 17.912 1.00 90.81 71 SER A CA 1
ATOM 517 C C . SER A 1 71 ? -7.902 -2.236 17.865 1.00 90.81 71 SER A C 1
ATOM 519 O O . SER A 1 71 ? -7.436 -1.681 16.873 1.00 90.81 71 SER A O 1
ATOM 521 N N . ALA A 1 72 ? -7.138 -2.577 18.909 1.00 92.31 72 ALA A N 1
ATOM 522 C CA . ALA A 1 72 ? -5.695 -2.352 18.936 1.00 92.31 72 ALA A CA 1
ATOM 523 C C . ALA A 1 72 ? -4.962 -3.229 17.908 1.00 92.31 72 ALA A C 1
ATOM 525 O O . ALA A 1 72 ? -4.159 -2.713 17.138 1.00 92.31 72 ALA A O 1
ATOM 526 N N . LEU A 1 73 ? -5.286 -4.525 17.841 1.00 95.62 73 LEU A N 1
ATOM 527 C CA . LEU A 1 73 ? -4.707 -5.447 16.857 1.00 95.62 73 LEU A CA 1
ATOM 528 C C . LEU A 1 73 ? -5.023 -5.024 15.419 1.00 95.62 73 LEU A C 1
ATOM 530 O O . LEU A 1 73 ? -4.139 -5.043 14.568 1.00 95.62 73 LEU A O 1
ATOM 534 N N . SER A 1 74 ? -6.259 -4.591 15.163 1.00 94.75 74 SER A N 1
ATOM 535 C CA . SER A 1 74 ? -6.677 -4.027 13.878 1.00 94.75 74 SER A CA 1
ATOM 536 C C . SER A 1 74 ? -5.834 -2.805 13.500 1.00 94.75 74 SER A C 1
ATOM 538 O O . SER A 1 74 ? -5.264 -2.774 12.412 1.00 94.75 74 SER A O 1
ATOM 540 N N . GLY A 1 75 ? -5.680 -1.836 14.410 1.00 94.88 75 GLY A N 1
ATOM 541 C CA . GLY A 1 75 ? -4.839 -0.660 14.179 1.00 94.88 75 GLY A CA 1
ATOM 542 C C . GLY A 1 75 ? -3.378 -1.022 13.901 1.00 94.88 75 GLY A C 1
ATOM 543 O O . GLY A 1 75 ? -2.793 -0.521 12.945 1.00 94.88 75 GLY A O 1
ATOM 544 N N . THR A 1 76 ? -2.801 -1.940 14.680 1.00 97.31 76 THR A N 1
ATOM 545 C CA . THR A 1 76 ? -1.429 -2.422 14.463 1.00 97.31 76 THR A CA 1
ATOM 546 C C . THR A 1 76 ? -1.281 -3.126 13.116 1.00 97.31 76 THR A C 1
ATOM 548 O O . THR A 1 76 ? -0.284 -2.906 12.431 1.00 97.31 76 THR A O 1
ATOM 551 N N . ALA A 1 77 ? -2.266 -3.926 12.699 1.00 98.06 77 ALA A N 1
ATOM 552 C CA . ALA A 1 77 ? -2.260 -4.564 11.386 1.00 98.06 77 ALA A CA 1
ATOM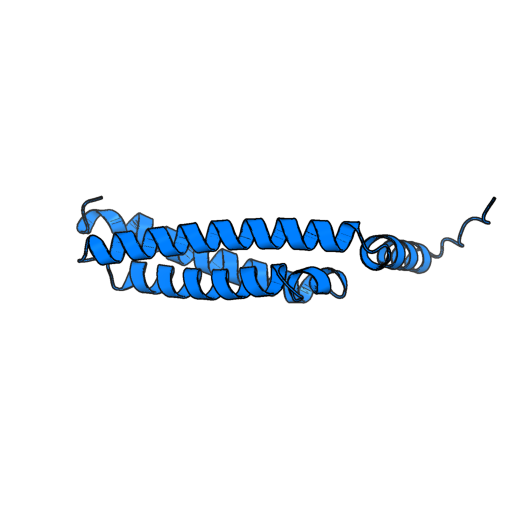 553 C C . ALA A 1 77 ? -2.274 -3.524 10.255 1.00 98.06 77 ALA A C 1
ATOM 555 O O . ALA A 1 77 ? -1.448 -3.609 9.351 1.00 98.06 77 ALA A O 1
ATOM 556 N N . LEU A 1 78 ? -3.132 -2.501 10.343 1.00 97.75 78 LEU A N 1
ATOM 557 C CA . LEU A 1 78 ? -3.197 -1.408 9.362 1.00 97.75 78 LEU A CA 1
ATOM 558 C C . LEU A 1 78 ? -1.882 -0.614 9.293 1.00 97.75 78 LEU A C 1
ATOM 560 O O . LEU A 1 78 ? -1.387 -0.308 8.210 1.00 97.75 78 LEU A O 1
ATOM 564 N N . LEU A 1 79 ? -1.267 -0.317 10.441 1.00 97.94 79 LEU A N 1
ATOM 565 C CA . LEU A 1 79 ? 0.042 0.344 10.485 1.00 97.94 79 LEU A CA 1
ATOM 566 C C . LEU A 1 79 ? 1.144 -0.536 9.882 1.00 97.94 79 LEU A C 1
ATOM 568 O O . LEU A 1 79 ? 1.968 -0.049 9.109 1.00 97.94 79 LEU A O 1
ATOM 572 N N . GLY A 1 80 ? 1.13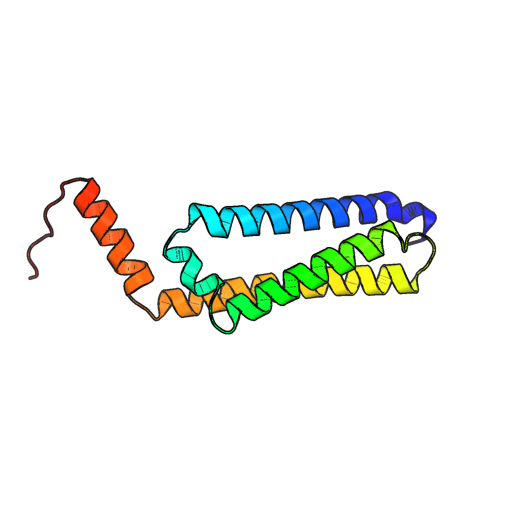5 -1.834 10.194 1.00 98.44 80 GLY A N 1
ATOM 573 C CA . GLY A 1 80 ? 2.050 -2.816 9.620 1.00 98.44 80 GLY A CA 1
ATOM 574 C C . GLY A 1 80 ? 1.913 -2.915 8.101 1.00 98.44 80 GLY A C 1
ATOM 575 O O . GLY A 1 80 ? 2.922 -2.875 7.398 1.00 98.44 80 GLY A O 1
ATOM 576 N N . ALA A 1 81 ? 0.682 -2.949 7.585 1.00 98.06 81 ALA A N 1
ATOM 577 C CA . ALA A 1 81 ? 0.414 -2.890 6.151 1.00 98.06 81 ALA A CA 1
ATOM 578 C C . ALA A 1 81 ? 1.015 -1.624 5.527 1.00 98.06 81 ALA A C 1
ATOM 580 O O . ALA A 1 81 ? 1.777 -1.702 4.566 1.00 98.06 81 ALA A O 1
ATOM 581 N N . SER A 1 82 ? 0.767 -0.466 6.142 1.00 97.44 82 SER A N 1
ATOM 582 C CA . SER A 1 82 ? 1.276 0.828 5.682 1.00 97.44 82 SER A CA 1
ATOM 583 C C . SER A 1 82 ? 2.812 0.896 5.646 1.00 97.44 82 SER A C 1
ATOM 585 O O . SER A 1 82 ? 3.395 1.518 4.754 1.00 97.44 82 SER A O 1
ATOM 587 N N . LEU A 1 83 ? 3.493 0.257 6.602 1.00 98.44 83 LEU A N 1
ATOM 588 C CA . LEU A 1 83 ? 4.954 0.134 6.608 1.00 98.44 83 LEU A CA 1
ATOM 589 C C . LEU A 1 83 ? 5.445 -0.780 5.482 1.00 98.44 83 LEU A C 1
ATOM 591 O O . LEU A 1 83 ? 6.357 -0.405 4.744 1.00 98.44 83 LEU A O 1
ATOM 595 N N . LEU A 1 84 ? 4.832 -1.954 5.319 1.00 98.06 84 LEU A N 1
ATOM 596 C CA . LEU A 1 84 ? 5.207 -2.911 4.279 1.00 98.06 84 LEU A CA 1
ATOM 597 C C . LEU A 1 84 ? 5.020 -2.337 2.872 1.00 98.06 84 LEU A C 1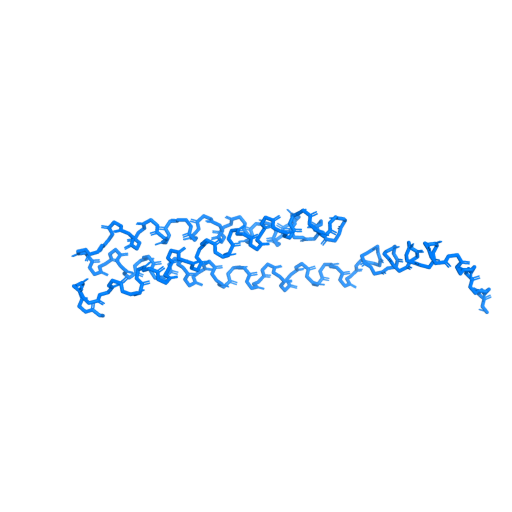
ATOM 599 O O . LEU A 1 84 ? 5.923 -2.481 2.051 1.00 98.06 84 LEU A O 1
ATOM 603 N N . THR A 1 85 ? 3.923 -1.622 2.609 1.00 97.19 85 THR A N 1
ATOM 604 C CA . THR A 1 85 ? 3.704 -0.937 1.326 1.00 97.19 85 THR A CA 1
ATOM 605 C C . THR A 1 85 ? 4.815 0.073 1.038 1.00 97.19 85 THR A C 1
ATOM 607 O O . THR A 1 85 ? 5.372 0.082 -0.058 1.00 97.19 85 THR A O 1
ATOM 610 N N . ARG A 1 86 ? 5.222 0.878 2.031 1.00 97.06 86 ARG A N 1
ATOM 611 C CA . ARG A 1 86 ? 6.334 1.832 1.863 1.00 97.06 86 ARG A CA 1
ATOM 612 C C . ARG A 1 86 ? 7.656 1.130 1.552 1.00 97.06 86 ARG A C 1
ATOM 614 O O . ARG A 1 86 ? 8.368 1.550 0.641 1.00 97.06 86 ARG A O 1
ATOM 621 N N . PHE A 1 87 ? 7.978 0.050 2.265 1.00 97.75 87 PHE A N 1
ATOM 622 C CA . PHE A 1 87 ? 9.188 -0.729 1.988 1.00 97.75 87 PHE A CA 1
ATOM 623 C C . PHE A 1 87 ? 9.142 -1.432 0.632 1.00 97.75 87 PHE A C 1
ATOM 625 O O . PHE A 1 87 ? 10.182 -1.553 -0.016 1.00 97.75 87 PHE A O 1
ATOM 632 N N . ALA A 1 88 ? 7.966 -1.872 0.185 1.00 96.12 88 ALA A N 1
ATOM 633 C CA . ALA A 1 88 ? 7.799 -2.441 -1.141 1.00 96.12 88 ALA A CA 1
ATOM 634 C C . ALA A 1 88 ? 8.125 -1.417 -2.231 1.00 96.12 88 ALA A C 1
ATOM 636 O O . ALA A 1 88 ? 8.941 -1.710 -3.098 1.00 96.12 88 ALA A O 1
ATOM 637 N N . VAL A 1 89 ? 7.562 -0.205 -2.139 1.00 95.25 89 VAL A N 1
ATOM 638 C CA . VAL A 1 89 ? 7.834 0.891 -3.084 1.00 95.25 89 VAL A CA 1
ATOM 639 C C . VAL A 1 89 ? 9.319 1.249 -3.099 1.00 95.25 89 VAL A C 1
ATOM 641 O O . VAL A 1 89 ? 9.912 1.371 -4.168 1.00 95.25 89 VAL A O 1
ATOM 644 N N . PHE A 1 90 ? 9.949 1.355 -1.926 1.00 96.44 90 PHE A N 1
ATOM 645 C CA . PHE A 1 90 ? 11.382 1.636 -1.827 1.00 96.44 90 PHE A CA 1
ATOM 646 C C . PHE A 1 90 ? 12.237 0.564 -2.522 1.00 96.44 90 PHE A C 1
ATOM 648 O O . PHE A 1 90 ? 13.111 0.885 -3.325 1.00 96.44 90 PHE A O 1
ATOM 655 N N . GLN A 1 91 ? 11.974 -0.715 -2.241 1.00 96.06 91 GLN A N 1
ATOM 656 C CA . GLN A 1 91 ? 12.739 -1.820 -2.821 1.00 96.06 91 GLN A CA 1
ATOM 657 C C . GLN A 1 91 ? 12.474 -1.985 -4.323 1.00 96.06 91 GLN A C 1
ATOM 659 O O . GLN A 1 91 ? 13.408 -2.268 -5.070 1.00 96.06 91 GLN A O 1
ATOM 664 N N . ALA A 1 92 ? 11.234 -1.767 -4.773 1.00 94.38 92 ALA A N 1
ATOM 665 C CA . ALA A 1 92 ? 10.892 -1.752 -6.192 1.00 94.38 92 ALA A CA 1
ATOM 666 C C . ALA A 1 92 ? 11.650 -0.632 -6.912 1.00 94.38 92 ALA A C 1
ATOM 668 O O . ALA A 1 92 ? 12.279 -0.884 -7.931 1.00 94.38 92 ALA A O 1
ATOM 669 N N . GLY A 1 93 ? 11.689 0.576 -6.338 1.00 93.88 93 GLY A N 1
ATOM 670 C CA . GLY A 1 93 ? 12.464 1.694 -6.880 1.00 93.88 93 GLY A CA 1
ATOM 671 C C . GLY A 1 93 ? 13.962 1.394 -6.977 1.00 93.88 93 GLY A C 1
ATOM 672 O O . GLY A 1 93 ? 14.585 1.704 -7.990 1.00 93.88 93 GLY A O 1
ATOM 673 N N . LEU A 1 94 ? 14.537 0.733 -5.967 1.00 94.81 94 LEU A N 1
ATOM 674 C CA . LEU A 1 94 ? 15.937 0.308 -6.002 1.00 94.81 94 LEU A CA 1
ATOM 675 C C . LEU A 1 94 ? 16.202 -0.731 -7.101 1.00 94.81 94 LEU A C 1
ATOM 677 O O . LEU A 1 94 ? 17.237 -0.660 -7.760 1.00 94.81 94 LEU A O 1
ATOM 681 N N . ALA A 1 95 ? 15.292 -1.688 -7.300 1.00 93.38 95 ALA A N 1
ATOM 682 C CA . ALA A 1 95 ? 15.389 -2.665 -8.383 1.00 93.38 95 ALA A CA 1
ATOM 683 C C . ALA A 1 95 ? 15.283 -1.984 -9.758 1.00 93.38 95 ALA A C 1
ATOM 685 O O . ALA A 1 95 ? 16.144 -2.200 -10.609 1.00 93.38 95 ALA A O 1
ATOM 686 N N . SER A 1 96 ? 14.316 -1.077 -9.933 1.00 92.00 96 SER A N 1
ATOM 687 C CA . SER A 1 96 ? 14.157 -0.286 -11.157 1.00 92.00 96 SER A CA 1
ATOM 688 C C . SER A 1 96 ? 15.385 0.566 -11.478 1.00 92.00 96 SER A C 1
ATOM 690 O O . SER A 1 96 ? 15.745 0.709 -12.639 1.00 92.00 96 SER A O 1
ATOM 692 N N . ALA A 1 97 ? 16.040 1.141 -10.464 1.00 93.00 97 ALA A N 1
ATOM 693 C CA . ALA A 1 97 ? 17.228 1.972 -10.657 1.00 93.00 97 ALA A CA 1
ATOM 694 C C . ALA A 1 97 ? 18.478 1.163 -11.045 1.00 93.00 97 ALA A C 1
ATOM 696 O O . ALA A 1 97 ? 19.382 1.704 -11.677 1.00 93.00 97 ALA A O 1
ATOM 697 N N . LYS A 1 98 ? 18.549 -0.115 -10.652 1.00 92.31 98 LYS A N 1
ATOM 698 C CA . LYS A 1 98 ? 19.691 -0.998 -10.936 1.00 92.31 98 LYS A CA 1
ATOM 699 C C . LYS A 1 98 ? 19.650 -1.614 -12.328 1.00 92.31 98 LYS A C 1
ATOM 701 O O . LYS A 1 98 ? 20.707 -1.958 -12.847 1.00 92.31 98 LYS A O 1
ATOM 706 N N . ASP A 1 99 ? 18.463 -1.773 -12.906 1.00 92.12 99 ASP A N 1
ATOM 707 C CA . ASP A 1 99 ? 18.286 -2.372 -14.225 1.00 92.12 99 ASP A CA 1
ATOM 708 C C . ASP A 1 99 ? 17.926 -1.293 -15.270 1.00 92.12 99 ASP A C 1
ATOM 710 O O . ASP A 1 99 ? 16.813 -0.753 -15.255 1.00 92.12 99 ASP A O 1
ATOM 714 N N . PRO A 1 100 ? 18.843 -0.987 -16.214 1.00 89.88 100 PRO A N 1
ATOM 715 C CA . PRO A 1 100 ? 18.617 -0.013 -17.279 1.00 89.88 100 PRO A CA 1
ATOM 716 C C . PRO A 1 100 ? 17.380 -0.289 -18.138 1.00 89.88 100 PRO A C 1
ATOM 718 O O . PRO A 1 100 ? 16.873 0.635 -18.773 1.00 89.88 100 PRO A O 1
ATOM 721 N N . LYS A 1 101 ? 16.857 -1.523 -18.169 1.00 91.75 101 LYS A N 1
ATOM 722 C CA . LYS 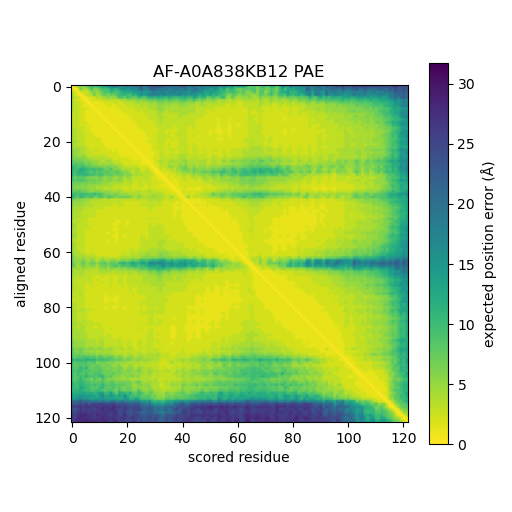A 1 101 ? 15.608 -1.858 -18.869 1.00 91.75 101 LYS A CA 1
ATOM 723 C C . LYS A 1 101 ? 14.463 -0.934 -18.450 1.00 91.75 101 LYS A C 1
ATOM 725 O O . LYS A 1 101 ? 13.728 -0.461 -19.315 1.00 91.75 101 LYS A O 1
A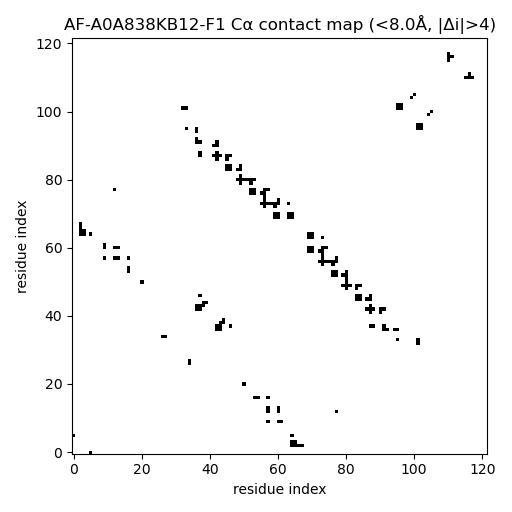TOM 730 N N . TYR A 1 102 ? 14.344 -0.621 -17.159 1.00 88.50 102 TYR A N 1
ATOM 731 C CA . TYR A 1 102 ? 13.240 0.187 -16.627 1.00 88.50 102 TYR A CA 1
ATOM 732 C C . TYR A 1 102 ? 13.411 1.696 -16.849 1.00 88.50 102 TYR A C 1
ATOM 734 O O . TYR A 1 102 ? 12.471 2.457 -16.618 1.00 88.50 102 TYR A O 1
ATOM 742 N N . THR A 1 103 ? 14.576 2.147 -17.323 1.00 89.31 103 THR A N 1
ATOM 743 C CA . THR A 1 103 ? 14.839 3.559 -17.643 1.00 89.31 103 THR A CA 1
ATOM 744 C C . THR A 1 103 ? 14.978 3.787 -19.147 1.00 89.31 103 THR A C 1
ATOM 746 O O . THR A 1 103 ? 14.306 4.658 -19.692 1.00 89.31 103 THR A O 1
ATOM 749 N N . VAL A 1 104 ? 15.768 2.969 -19.844 1.00 91.44 104 VAL A N 1
ATOM 750 C CA . VAL A 1 104 ? 16.143 3.161 -21.253 1.00 91.44 104 VAL A CA 1
ATOM 751 C C . VAL A 1 104 ? 15.059 2.697 -22.223 1.00 91.44 104 VAL A C 1
ATOM 753 O O . VAL A 1 104 ? 14.772 3.399 -23.191 1.00 91.44 104 VAL A O 1
ATOM 756 N N . VAL A 1 105 ? 14.433 1.536 -22.001 1.00 89.00 105 VAL A N 1
ATOM 757 C CA . VAL A 1 105 ? 13.411 1.017 -22.934 1.00 89.00 105 VAL A CA 1
ATOM 758 C C . VAL A 1 105 ? 12.205 1.963 -23.021 1.00 89.00 105 VAL A C 1
ATOM 760 O O . VAL A 1 105 ? 11.888 2.387 -24.135 1.00 89.00 105 VAL A O 1
ATOM 763 N N . PRO A 1 106 ? 11.614 2.431 -21.899 1.00 87.81 106 PRO A N 1
ATOM 764 C CA . PRO A 1 106 ? 10.521 3.400 -21.953 1.00 87.81 106 PRO A CA 1
ATOM 765 C C . PRO A 1 106 ? 10.919 4.740 -22.581 1.00 87.81 106 PRO A C 1
ATOM 767 O O . PRO A 1 106 ? 10.066 5.445 -23.116 1.00 87.81 106 PRO A O 1
ATOM 770 N N . GLN A 1 107 ? 12.189 5.143 -22.477 1.00 88.31 107 GLN A N 1
ATOM 771 C CA . GLN A 1 107 ? 12.689 6.358 -23.126 1.00 88.31 107 GLN A CA 1
ATOM 772 C C . GLN A 1 107 ? 12.780 6.170 -24.644 1.00 88.31 107 GLN A C 1
ATOM 774 O O . GLN A 1 107 ? 12.288 7.012 -25.391 1.00 88.31 107 GLN A O 1
ATOM 779 N N . ARG A 1 108 ? 13.332 5.041 -25.105 1.00 88.00 108 ARG A N 1
ATOM 780 C CA . ARG A 1 108 ? 13.424 4.702 -26.533 1.00 88.00 108 ARG A CA 1
ATOM 781 C C . ARG A 1 108 ? 12.051 4.569 -27.183 1.00 88.00 108 ARG A C 1
ATOM 783 O O . ARG A 1 108 ? 11.847 5.102 -28.266 1.00 88.00 108 ARG A O 1
ATOM 790 N N . GLU A 1 109 ? 11.098 3.923 -26.515 1.00 87.94 109 GLU A N 1
ATOM 791 C CA . GLU A 1 109 ? 9.715 3.814 -26.998 1.00 87.94 109 GLU A CA 1
ATOM 792 C C . GLU A 1 109 ? 9.065 5.192 -27.191 1.00 87.94 109 GLU A C 1
ATOM 794 O O . GLU A 1 109 ? 8.403 5.419 -28.202 1.00 87.94 109 GLU A O 1
ATOM 799 N N . ARG A 1 110 ? 9.308 6.143 -26.276 1.00 87.25 110 ARG A N 1
ATOM 800 C CA . ARG A 1 110 ? 8.807 7.524 -26.401 1.00 87.25 110 ARG A CA 1
ATOM 801 C C . ARG A 1 110 ? 9.435 8.281 -27.570 1.00 87.25 110 ARG A C 1
ATOM 803 O O . ARG A 1 110 ? 8.715 9.014 -28.240 1.00 87.25 110 ARG A O 1
ATOM 810 N N . LEU A 1 111 ? 10.739 8.124 -27.805 1.00 89.56 111 LEU A N 1
ATOM 811 C CA . LEU A 1 111 ? 11.433 8.753 -28.939 1.00 89.56 111 LEU A CA 1
ATOM 812 C C . LEU A 1 111 ? 10.933 8.186 -30.273 1.00 89.56 111 LEU A C 1
ATOM 814 O O . LEU A 1 111 ? 10.554 8.940 -31.167 1.00 89.56 111 LEU A O 1
ATOM 818 N N . ASN A 1 112 ? 10.815 6.857 -30.358 1.00 87.62 112 ASN A N 1
ATOM 819 C CA . ASN A 1 112 ? 10.274 6.175 -31.531 1.00 87.62 112 ASN A CA 1
ATOM 820 C C . ASN A 1 112 ? 8.829 6.608 -31.823 1.00 87.62 112 ASN A C 1
ATOM 822 O O . ASN A 1 112 ? 8.491 6.875 -32.972 1.00 87.62 112 ASN A O 1
ATOM 826 N N . ALA A 1 113 ? 7.985 6.734 -30.791 1.00 87.44 113 ALA A N 1
ATOM 827 C CA . ALA A 1 113 ? 6.604 7.200 -30.938 1.00 87.44 113 ALA A CA 1
ATOM 828 C C . ALA A 1 113 ? 6.500 8.661 -31.417 1.00 87.44 113 ALA A C 1
ATOM 830 O O . ALA A 1 113 ? 5.496 9.036 -32.017 1.00 87.44 113 ALA A O 1
ATOM 831 N N . ARG A 1 114 ? 7.525 9.484 -31.163 1.00 86.94 114 ARG A N 1
ATOM 832 C CA . ARG A 1 114 ? 7.618 10.875 -31.639 1.00 86.94 114 ARG A CA 1
ATOM 833 C C . ARG A 1 114 ? 8.232 10.996 -33.035 1.00 86.94 114 ARG A C 1
ATOM 835 O O . ARG A 1 114 ? 8.241 12.092 -33.583 1.00 86.94 114 ARG A O 1
ATOM 842 N N . GLY A 1 115 ? 8.730 9.897 -33.608 1.00 79.25 115 GLY A N 1
ATOM 843 C CA . GLY A 1 115 ? 9.435 9.910 -34.890 1.00 79.25 115 GLY A CA 1
ATOM 844 C C . GLY A 1 115 ? 10.791 10.620 -34.836 1.00 79.25 115 GLY A C 1
ATOM 845 O O . GLY A 1 115 ? 11.307 10.999 -35.883 1.00 79.25 115 GLY A O 1
ATOM 846 N N . GLU A 1 116 ? 11.368 10.815 -33.645 1.00 71.19 116 GLU A N 1
ATOM 847 C CA . GLU A 1 116 ? 12.704 11.395 -33.495 1.00 71.19 116 GLU A CA 1
ATOM 848 C C . GLU A 1 116 ? 13.754 10.306 -33.774 1.00 71.19 116 GLU A C 1
ATOM 850 O O . GLU A 1 116 ? 13.839 9.335 -33.012 1.00 71.19 116 GLU A O 1
ATOM 855 N N . PRO A 1 117 ? 14.552 10.412 -34.856 1.00 64.50 117 PRO A N 1
ATOM 856 C CA . PRO A 1 117 ? 15.631 9.467 -35.098 1.00 64.50 117 PRO A CA 1
ATOM 857 C C . PRO A 1 117 ? 16.667 9.578 -33.975 1.00 64.50 117 PRO A C 1
ATOM 859 O O . PRO A 1 117 ? 16.995 10.675 -33.522 1.00 64.50 117 PRO A O 1
ATOM 862 N N . ALA A 1 118 ? 17.179 8.432 -33.516 1.00 65.75 118 ALA A N 1
ATOM 863 C CA . ALA A 1 118 ? 18.223 8.389 -32.500 1.00 65.75 118 ALA A CA 1
ATOM 864 C C . ALA A 1 118 ? 19.410 9.258 -32.944 1.00 65.75 118 ALA A C 1
ATOM 866 O O . ALA A 1 118 ? 19.960 9.044 -34.026 1.00 65.75 118 ALA A O 1
ATOM 867 N N . ALA A 1 119 ? 19.785 10.241 -32.121 1.00 67.00 119 ALA A N 1
ATOM 868 C CA . ALA A 1 119 ? 20.967 11.051 -32.381 1.00 67.00 119 ALA A CA 1
ATOM 869 C C . ALA A 1 119 ? 22.189 10.120 -32.528 1.00 67.00 119 ALA A C 1
ATOM 871 O O . ALA A 1 119 ? 22.322 9.183 -31.730 1.00 67.00 119 ALA A O 1
ATOM 872 N N . PRO A 1 120 ? 23.051 10.322 -33.542 1.00 61.50 120 PRO A N 1
ATOM 873 C CA . PRO A 1 120 ? 24.213 9.468 -33.748 1.00 61.50 120 PRO A CA 1
ATOM 874 C C . PRO A 1 120 ? 25.092 9.485 -32.493 1.00 61.50 120 PRO A C 1
ATOM 876 O O . PRO A 1 120 ? 25.351 10.548 -31.927 1.00 61.50 120 PRO A O 1
ATOM 879 N N . ALA A 1 121 ? 25.505 8.299 -32.040 1.00 63.97 121 ALA A N 1
ATOM 880 C CA . ALA A 1 121 ? 26.438 8.163 -30.929 1.00 63.97 121 ALA A CA 1
ATOM 881 C C . ALA A 1 121 ? 27.768 8.827 -31.321 1.00 63.97 121 ALA A C 1
ATOM 883 O O . ALA A 1 121 ? 28.350 8.459 -32.343 1.00 63.97 121 ALA A O 1
ATOM 884 N N . ALA A 1 122 ? 28.173 9.836 -30.548 1.00 51.75 122 ALA A N 1
ATOM 885 C CA . ALA A 1 122 ? 29.449 10.535 -30.692 1.00 51.75 122 ALA A CA 1
ATOM 886 C C . ALA A 1 122 ? 30.616 9.685 -30.177 1.00 51.75 122 ALA A C 1
ATOM 888 O O . ALA A 1 122 ? 30.407 8.948 -29.183 1.00 51.75 122 ALA A O 1
#

Solvent-accessible surface area (backbone atoms only — not comparable to full-atom values): 6383 Å² total; per-residue (Å²): 126,62,56,87,73,39,58,67,59,37,52,51,44,44,53,50,42,53,49,52,54,51,50,52,53,48,43,63,70,71,42,56,80,70,30,51,44,47,65,39,78,66,16,22,50,27,42,54,53,15,53,52,25,28,53,52,12,35,49,28,36,68,75,20,50,86,38,70,68,42,38,49,53,13,51,51,28,38,52,50,14,58,50,28,41,52,52,14,54,53,47,16,50,53,50,41,71,72,39,61,66,69,56,51,50,66,49,51,55,52,35,58,75,68,69,53,75,80,75,80,88,128

pLDDT: mean 90.25, std 8.74, range [51.75, 98.44]

Mean predicted aligned error: 5.78 Å